Protein AF-A0A838MWU2-F1 (afdb_monomer_lite)

Secondary structure (DSSP, 8-state):
--PPPPPPB-TTSPBPHHHHHHHHHHHHHH-TTTGGGGSHHHHHHHHHHHHHHHHHT------SSHHHHHHHHHHHHHHH--SHHHHHHHHT-

Sequence (93 aa):
MNNPPPL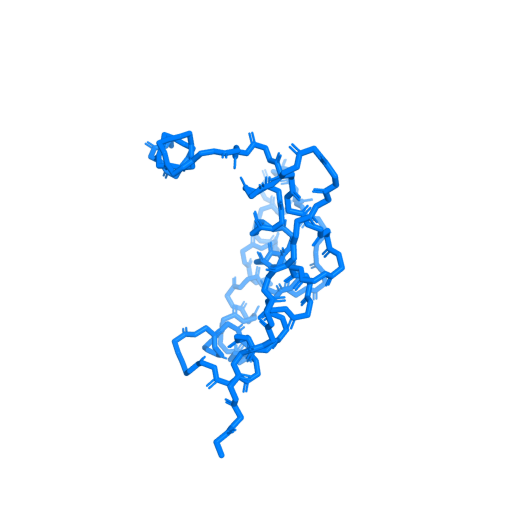KRDAQGRVDPSSLGDLIAWFLDHDPRVGLIRHPNVESVFQWKQTEDERAGEAVYQFDSAEARLAVGIMQALVENDSEQSLHEWISQ

Foldseek 3Di:
DDDAQDFDADPVRATDLVSLLSRLVCCCVPPPVNVCQVPVVVFVVVVVVLVVCVVVVHDHDDDPTSSRVVSVVVSCLRRVDVDPVSSVVVVVD

Structure (mmCIF, N/CA/C/O backbone):
data_AF-A0A838MWU2-F1
#
_entry.id   AF-A0A838MWU2-F1
#
loop_
_atom_site.group_PDB
_atom_site.id
_atom_site.type_symbol
_atom_site.label_atom_id
_atom_site.label_alt_id
_atom_site.label_comp_id
_atom_site.label_asym_id
_atom_site.label_entity_id
_atom_site.label_seq_id
_atom_site.pdbx_PDB_ins_code
_atom_site.Cartn_x
_atom_site.Cartn_y
_atom_site.Cartn_z
_atom_site.occupancy
_atom_site.B_iso_or_equiv
_atom_site.auth_seq_id
_atom_site.auth_comp_id
_atom_site.auth_asym_id
_atom_site.auth_atom_id
_atom_site.pdbx_PDB_model_num
ATOM 1 N N . MET A 1 1 ? 21.185 -13.108 -2.798 1.00 48.16 1 MET A N 1
ATOM 2 C CA . MET A 1 1 ? 20.565 -11.775 -2.661 1.00 48.16 1 MET A CA 1
ATOM 3 C C . MET A 1 1 ? 19.228 -11.836 -3.376 1.00 48.16 1 MET A C 1
ATOM 5 O O . MET A 1 1 ? 19.234 -12.054 -4.579 1.00 48.16 1 MET A O 1
ATOM 9 N N . ASN A 1 2 ? 18.113 -11.760 -2.644 1.00 76.19 2 ASN A N 1
ATOM 10 C CA . ASN A 1 2 ? 16.784 -11.618 -3.245 1.00 76.19 2 ASN A CA 1
ATOM 11 C C . ASN A 1 2 ? 16.643 -10.137 -3.599 1.00 76.19 2 ASN A C 1
ATOM 13 O O . ASN A 1 2 ? 16.498 -9.327 -2.696 1.00 76.19 2 ASN A O 1
ATOM 17 N N . ASN A 1 3 ? 16.803 -9.771 -4.867 1.00 84.75 3 ASN A N 1
ATOM 18 C CA . ASN A 1 3 ? 16.577 -8.396 -5.313 1.00 84.75 3 ASN A CA 1
ATOM 19 C C . ASN A 1 3 ? 15.073 -8.174 -5.544 1.00 84.75 3 ASN A C 1
ATOM 21 O O . ASN A 1 3 ? 14.380 -9.147 -5.859 1.00 84.75 3 ASN A O 1
ATOM 25 N N . PRO A 1 4 ? 14.570 -6.933 -5.420 1.00 89.75 4 PRO A N 1
ATOM 26 C CA . PRO A 1 4 ? 13.185 -6.629 -5.757 1.00 89.75 4 PRO A CA 1
ATOM 27 C C . PRO A 1 4 ? 12.887 -6.986 -7.221 1.00 89.75 4 PRO A C 1
ATOM 29 O O . PRO A 1 4 ? 13.757 -6.797 -8.083 1.00 89.75 4 PRO A O 1
ATOM 32 N N . PRO A 1 5 ? 11.677 -7.489 -7.529 1.00 93.50 5 PRO A N 1
ATOM 33 C CA . PRO A 1 5 ? 11.263 -7.697 -8.907 1.00 93.50 5 PRO A CA 1
ATOM 34 C C . PRO A 1 5 ? 11.206 -6.348 -9.647 1.00 93.50 5 PRO A C 1
ATOM 36 O O . PRO A 1 5 ? 10.935 -5.309 -9.042 1.00 93.50 5 PRO A O 1
ATOM 39 N N . PRO A 1 6 ? 11.486 -6.322 -10.958 1.00 93.00 6 PRO A N 1
ATOM 40 C CA . PRO A 1 6 ? 11.503 -5.076 -11.709 1.00 93.00 6 PRO A CA 1
ATOM 41 C C . PRO A 1 6 ? 10.087 -4.522 -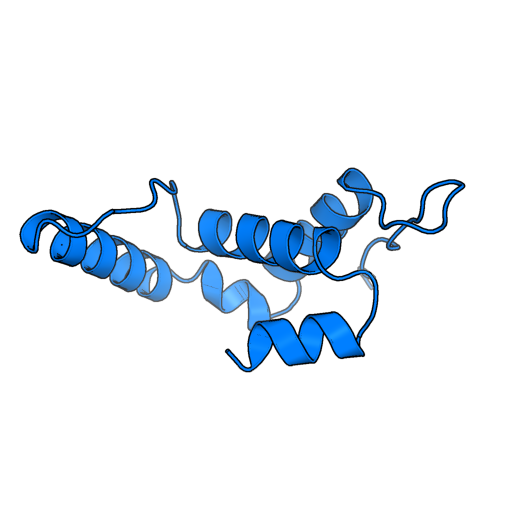11.898 1.00 93.00 6 PRO A C 1
ATOM 43 O O . PRO A 1 6 ? 9.185 -5.242 -12.329 1.00 93.00 6 PRO A O 1
ATOM 46 N N . LEU A 1 7 ? 9.928 -3.216 -11.674 1.00 90.56 7 LEU A N 1
ATOM 47 C CA . LEU A 1 7 ? 8.721 -2.488 -12.056 1.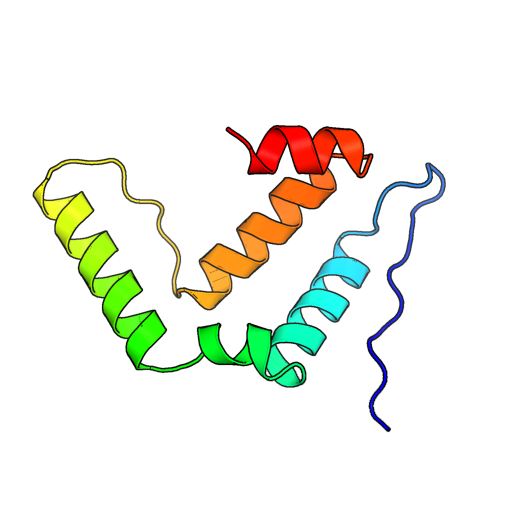00 90.56 7 LEU A CA 1
ATOM 48 C C . LEU A 1 7 ? 8.666 -2.355 -13.582 1.00 90.56 7 LEU A C 1
ATOM 50 O O . LEU A 1 7 ? 9.608 -1.853 -14.202 1.00 90.56 7 LEU A O 1
ATOM 54 N N . LYS A 1 8 ? 7.572 -2.805 -14.194 1.00 93.00 8 LYS A N 1
ATOM 55 C CA . LYS A 1 8 ? 7.378 -2.753 -15.646 1.00 93.00 8 LYS A CA 1
ATOM 56 C C . LYS A 1 8 ? 6.489 -1.576 -16.025 1.00 93.00 8 LYS A C 1
ATOM 58 O O . LYS A 1 8 ? 5.738 -1.044 -15.207 1.00 93.00 8 LYS A O 1
ATOM 63 N N . ARG A 1 9 ? 6.583 -1.181 -17.293 1.00 89.81 9 ARG A N 1
ATOM 64 C CA . ARG A 1 9 ? 5.718 -0.172 -17.900 1.00 89.81 9 ARG A CA 1
ATOM 65 C C . ARG A 1 9 ? 5.070 -0.716 -19.169 1.00 89.81 9 ARG A C 1
ATOM 67 O O . ARG A 1 9 ? 5.685 -1.522 -19.869 1.00 89.81 9 ARG A O 1
ATOM 74 N N . ASP A 1 10 ? 3.844 -0.288 -19.441 1.00 88.00 10 ASP A N 1
ATOM 75 C CA . ASP A 1 10 ? 3.125 -0.594 -20.676 1.00 88.00 10 ASP A CA 1
ATOM 76 C C . ASP A 1 10 ? 3.697 0.190 -21.875 1.00 88.00 10 ASP A C 1
ATOM 78 O O . ASP A 1 10 ? 4.630 0.991 -21.755 1.00 88.00 10 ASP A O 1
ATOM 82 N N . ALA A 1 11 ? 3.123 -0.026 -23.061 1.00 88.81 11 ALA A N 1
ATOM 83 C CA . ALA A 1 11 ? 3.538 0.660 -24.287 1.00 88.81 11 ALA A CA 1
ATOM 84 C C . ALA A 1 11 ? 3.298 2.185 -24.261 1.00 88.81 11 ALA A C 1
ATOM 86 O O . ALA A 1 11 ? 3.837 2.900 -25.102 1.00 88.81 11 ALA A O 1
ATOM 87 N N . GLN A 1 12 ? 2.496 2.685 -23.318 1.00 86.25 12 GLN A N 1
ATOM 88 C CA . GLN A 1 12 ? 2.238 4.107 -23.089 1.00 86.25 12 GLN A CA 1
ATOM 89 C C . GLN A 1 12 ? 3.119 4.680 -21.966 1.00 86.25 12 GLN A C 1
ATOM 91 O O . GLN A 1 12 ? 3.000 5.857 -21.637 1.00 86.25 12 GLN A O 1
ATOM 96 N N . GLY A 1 13 ? 4.013 3.874 -21.384 1.00 84.88 13 GLY A N 1
ATOM 97 C CA . GLY A 1 13 ? 4.893 4.280 -20.295 1.00 84.88 13 GLY A CA 1
ATOM 98 C C . GLY A 1 13 ? 4.235 4.270 -18.912 1.00 84.88 13 GLY A C 1
ATOM 99 O O . GLY A 1 13 ? 4.880 4.697 -17.952 1.00 84.88 13 GLY A O 1
ATOM 100 N N . ARG A 1 14 ? 3.000 3.775 -18.776 1.00 84.25 14 ARG A N 1
ATOM 101 C CA . ARG A 1 14 ? 2.295 3.658 -17.488 1.00 84.25 14 ARG A CA 1
ATOM 102 C C . ARG A 1 14 ? 2.771 2.435 -16.727 1.00 84.25 14 ARG A C 1
ATOM 104 O O . ARG A 1 14 ? 3.187 1.459 -17.341 1.00 84.25 14 ARG A O 1
ATOM 111 N N . VAL A 1 15 ? 2.714 2.478 -15.399 1.00 87.62 15 VAL A N 1
ATOM 112 C CA . VAL A 1 15 ? 3.100 1.338 -14.556 1.00 87.62 15 VAL A CA 1
ATOM 113 C C . VAL A 1 15 ? 2.186 0.145 -14.839 1.00 87.62 15 VAL A C 1
ATOM 115 O O . VAL A 1 15 ? 0.966 0.282 -14.839 1.00 87.62 15 VAL A O 1
ATOM 118 N N . ASP A 1 16 ? 2.781 -1.025 -15.070 1.00 90.12 16 ASP A N 1
ATOM 119 C CA . ASP A 1 16 ? 2.038 -2.276 -15.213 1.00 90.12 16 ASP A CA 1
ATOM 120 C C . ASP A 1 16 ? 1.525 -2.741 -13.832 1.00 90.12 16 ASP A C 1
ATOM 122 O O . ASP A 1 16 ? 2.356 -3.023 -12.955 1.00 90.12 16 ASP A O 1
ATOM 126 N N . PRO A 1 17 ? 0.196 -2.846 -13.615 1.00 87.88 17 PRO A N 1
ATOM 127 C CA . PRO A 1 17 ? -0.372 -3.127 -12.295 1.00 87.88 17 PRO A CA 1
ATOM 128 C C . PRO A 1 17 ? 0.089 -4.456 -11.693 1.00 87.88 17 PRO A C 1
ATOM 130 O O . PRO A 1 17 ? 0.293 -4.545 -10.485 1.00 87.88 17 PRO A O 1
ATOM 133 N N . SER A 1 18 ? 0.293 -5.482 -12.524 1.00 90.88 18 SER A N 1
ATOM 134 C CA . SER A 1 18 ? 0.765 -6.787 -12.057 1.00 90.88 18 SER A CA 1
ATOM 135 C C . SER A 1 18 ? 2.196 -6.707 -11.526 1.00 90.88 18 SER A C 1
ATOM 137 O O . SER A 1 18 ? 2.456 -7.146 -10.410 1.00 90.88 18 SER A O 1
ATOM 139 N N . SER A 1 19 ? 3.109 -6.066 -12.263 1.00 92.69 19 SER A N 1
ATOM 140 C CA . SER A 1 19 ? 4.492 -5.872 -11.808 1.00 92.69 19 SER A CA 1
ATOM 141 C C . SER A 1 19 ? 4.603 -5.004 -10.553 1.00 92.69 19 SER A C 1
ATOM 143 O O . SER A 1 19 ? 5.502 -5.205 -9.737 1.00 92.69 19 SER A O 1
ATOM 145 N N . LEU A 1 20 ? 3.685 -4.047 -10.381 1.00 91.38 20 LEU A N 1
ATOM 146 C CA . LEU A 1 20 ? 3.602 -3.246 -9.167 1.00 91.38 20 LEU A CA 1
ATOM 147 C C . LEU A 1 20 ? 3.132 -4.092 -7.980 1.00 91.38 20 LEU A C 1
ATOM 149 O O . LEU A 1 20 ? 3.726 -4.001 -6.909 1.00 91.38 20 LEU A O 1
ATOM 153 N N . GLY A 1 21 ? 2.119 -4.940 -8.174 1.00 91.12 21 GLY A N 1
ATOM 154 C CA . GLY A 1 21 ? 1.674 -5.899 -7.163 1.00 91.12 21 GLY A CA 1
ATOM 155 C C . GLY A 1 21 ? 2.806 -6.820 -6.702 1.00 91.12 21 GLY A C 1
ATOM 156 O O . GLY A 1 21 ? 3.037 -6.946 -5.499 1.00 91.12 21 GLY A O 1
ATOM 157 N N . ASP A 1 22 ? 3.574 -7.373 -7.644 1.00 92.94 22 ASP A N 1
ATOM 158 C CA . ASP A 1 22 ? 4.743 -8.214 -7.348 1.00 92.94 22 ASP A CA 1
ATOM 159 C C . ASP A 1 22 ? 5.801 -7.460 -6.522 1.00 92.94 22 ASP A C 1
ATOM 161 O O . ASP A 1 22 ? 6.378 -8.002 -5.575 1.00 92.94 22 ASP A O 1
ATOM 165 N N . LEU A 1 23 ? 6.055 -6.191 -6.856 1.00 92.38 23 LEU A N 1
ATOM 166 C CA . LEU A 1 23 ? 7.012 -5.349 -6.139 1.00 92.38 23 LEU A CA 1
ATOM 167 C C . LEU A 1 23 ? 6.535 -4.990 -4.726 1.00 92.38 23 LEU A C 1
ATOM 169 O O . LEU A 1 23 ? 7.325 -5.055 -3.784 1.00 92.38 23 LEU A O 1
ATOM 173 N N . ILE A 1 24 ? 5.255 -4.646 -4.559 1.00 90.94 24 ILE A N 1
ATOM 174 C CA . ILE A 1 24 ? 4.653 -4.365 -3.248 1.00 90.94 24 ILE A CA 1
ATOM 175 C C . ILE A 1 24 ? 4.733 -5.605 -2.355 1.00 90.94 24 ILE A C 1
ATOM 177 O O . ILE A 1 24 ? 5.185 -5.501 -1.214 1.00 90.94 24 ILE A O 1
ATOM 181 N N . ALA A 1 25 ? 4.360 -6.776 -2.881 1.00 90.06 25 ALA A N 1
ATOM 182 C CA . ALA A 1 25 ? 4.459 -8.040 -2.157 1.00 90.06 25 ALA A CA 1
ATOM 183 C C . ALA A 1 25 ? 5.903 -8.306 -1.709 1.00 90.06 25 ALA A C 1
ATOM 185 O O . ALA A 1 25 ? 6.151 -8.594 -0.539 1.00 90.06 25 ALA A O 1
ATOM 186 N N . TRP A 1 26 ? 6.876 -8.104 -2.603 1.00 92.12 26 TRP A N 1
ATOM 187 C CA . TRP A 1 26 ? 8.283 -8.253 -2.251 1.00 92.12 26 TRP A CA 1
ATOM 188 C C . TRP A 1 26 ? 8.712 -7.308 -1.117 1.00 92.12 26 TRP A C 1
ATOM 190 O O . TRP A 1 26 ? 9.398 -7.759 -0.199 1.00 92.12 26 TRP A O 1
ATOM 200 N N . PHE A 1 27 ? 8.302 -6.032 -1.140 1.00 90.50 27 PHE A N 1
ATOM 201 C CA . PHE A 1 27 ? 8.618 -5.072 -0.074 1.00 90.50 27 PHE A CA 1
ATOM 202 C C . PHE A 1 27 ? 8.005 -5.473 1.270 1.00 90.50 27 PHE A C 1
ATOM 204 O O . PHE A 1 27 ? 8.690 -5.399 2.288 1.00 90.50 27 PHE A O 1
ATOM 211 N N . LEU A 1 28 ? 6.750 -5.923 1.275 1.00 87.88 28 LEU A N 1
ATOM 212 C CA . LEU A 1 28 ? 6.067 -6.403 2.481 1.00 87.88 28 LEU A CA 1
ATOM 213 C C . LEU A 1 28 ? 6.737 -7.653 3.070 1.00 87.88 28 LEU A C 1
ATOM 215 O O . LEU A 1 28 ? 6.765 -7.821 4.289 1.00 87.88 28 LEU A O 1
ATOM 219 N N . ASP A 1 29 ? 7.294 -8.508 2.212 1.00 88.44 29 ASP A N 1
ATOM 220 C CA . ASP A 1 29 ? 7.973 -9.745 2.601 1.00 88.44 29 ASP A CA 1
ATOM 221 C C . ASP A 1 29 ? 9.430 -9.525 3.057 1.00 88.44 29 ASP A C 1
ATOM 223 O O . ASP A 1 29 ? 9.917 -10.253 3.923 1.00 88.44 29 ASP A O 1
ATOM 227 N N . HIS A 1 30 ? 10.148 -8.564 2.460 1.00 88.19 30 HIS A N 1
ATOM 228 C CA . HIS A 1 30 ? 11.614 -8.485 2.562 1.00 88.19 30 HIS A CA 1
ATOM 229 C C . HIS A 1 30 ? 12.165 -7.162 3.106 1.00 88.19 30 HIS A C 1
ATOM 231 O O . HIS A 1 30 ? 13.278 -7.166 3.638 1.00 88.19 30 HIS A O 1
ATOM 237 N N . ASP A 1 31 ? 11.456 -6.034 2.983 1.00 86.00 31 ASP A N 1
ATOM 238 C CA . ASP A 1 31 ? 11.940 -4.755 3.515 1.00 86.00 31 ASP A CA 1
ATOM 239 C C . ASP A 1 31 ? 11.478 -4.589 4.968 1.00 86.00 31 ASP A C 1
ATOM 241 O O . ASP A 1 31 ? 10.280 -4.453 5.220 1.00 86.00 31 ASP A O 1
ATOM 245 N N . PRO A 1 32 ? 12.397 -4.554 5.949 1.00 82.12 32 PRO A N 1
ATOM 246 C CA . PRO A 1 32 ? 12.031 -4.529 7.363 1.00 82.12 32 PRO A CA 1
ATOM 247 C C . PRO A 1 32 ? 11.247 -3.273 7.768 1.00 82.12 32 PRO A C 1
ATOM 249 O O . PRO A 1 32 ? 10.550 -3.294 8.780 1.00 82.12 32 PRO A O 1
ATOM 252 N N . ARG A 1 33 ? 11.332 -2.180 6.996 1.00 81.38 33 ARG A N 1
ATOM 253 C CA . ARG A 1 33 ? 10.574 -0.949 7.263 1.00 81.38 33 ARG A CA 1
ATOM 254 C C . ARG A 1 33 ? 9.102 -1.113 6.898 1.00 81.38 33 ARG A C 1
ATOM 256 O O . ARG A 1 33 ? 8.247 -0.561 7.580 1.00 81.38 33 ARG A O 1
ATOM 263 N N . VAL A 1 34 ? 8.820 -1.872 5.838 1.00 80.31 34 VAL A N 1
ATOM 264 C CA . VAL A 1 34 ? 7.462 -2.108 5.323 1.00 80.31 34 VAL A CA 1
ATOM 265 C C . VAL A 1 34 ? 6.852 -3.362 5.952 1.00 80.31 34 VAL A C 1
ATOM 267 O O . VAL A 1 34 ? 5.669 -3.370 6.278 1.00 80.31 34 VAL A O 1
ATOM 270 N N . GLY A 1 35 ? 7.665 -4.380 6.247 1.00 78.00 35 GLY A N 1
ATOM 271 C CA . GLY A 1 35 ? 7.249 -5.587 6.966 1.00 78.00 35 GLY A CA 1
ATOM 272 C C . GLY A 1 35 ? 6.677 -5.319 8.365 1.00 78.00 35 GLY A C 1
ATOM 273 O O . GLY A 1 35 ? 5.920 -6.137 8.882 1.00 78.00 35 GLY A O 1
ATOM 274 N N . LEU A 1 36 ? 6.946 -4.144 8.955 1.00 83.75 36 LEU A N 1
ATOM 275 C CA . LEU A 1 36 ? 6.288 -3.686 10.184 1.00 83.75 36 LEU A CA 1
ATOM 276 C C . LEU A 1 36 ? 4.757 -3.626 10.045 1.00 83.75 36 LEU A C 1
ATOM 278 O O . LEU A 1 36 ? 4.055 -3.801 11.034 1.00 83.75 36 LEU A O 1
ATOM 282 N N . ILE A 1 37 ? 4.221 -3.426 8.840 1.00 85.25 37 ILE A N 1
ATOM 283 C CA . ILE A 1 37 ? 2.771 -3.354 8.609 1.00 85.25 37 ILE A CA 1
ATOM 284 C C . ILE A 1 37 ? 2.074 -4.691 8.849 1.00 85.25 37 ILE A C 1
ATOM 286 O O . ILE A 1 37 ? 0.924 -4.713 9.276 1.00 85.25 37 ILE A O 1
ATOM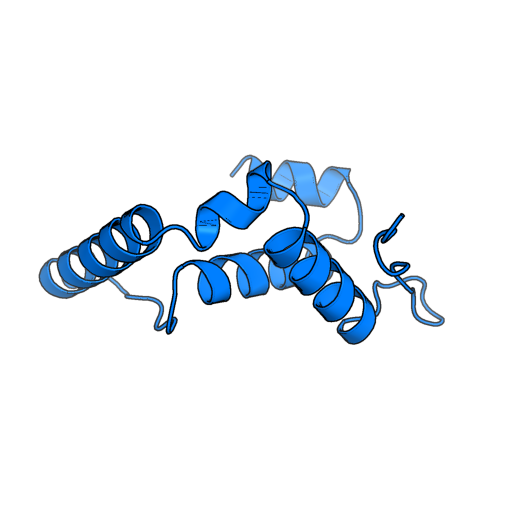 290 N N . ARG A 1 38 ? 2.793 -5.805 8.690 1.00 84.56 38 ARG A N 1
ATOM 291 C CA . ARG A 1 38 ? 2.305 -7.143 9.051 1.00 84.56 38 ARG A CA 1
ATOM 292 C C . ARG A 1 38 ? 2.426 -7.456 10.538 1.00 84.56 38 ARG A C 1
ATOM 294 O O . ARG A 1 38 ? 2.090 -8.557 10.972 1.00 84.56 38 ARG A O 1
ATOM 301 N N . HIS A 1 39 ? 2.944 -6.526 11.337 1.00 88.00 39 HIS A N 1
ATOM 302 C CA . HIS A 1 39 ? 3.088 -6.742 12.764 1.00 88.00 39 HIS A CA 1
ATOM 303 C C . HIS A 1 39 ? 1.702 -6.802 13.436 1.00 88.00 39 HIS A C 1
ATOM 305 O O . HIS A 1 39 ? 0.889 -5.900 13.220 1.00 88.00 39 HIS A O 1
ATOM 311 N N . PRO A 1 40 ? 1.436 -7.775 14.331 1.00 88.31 40 PRO A N 1
ATOM 312 C CA . PRO A 1 40 ? 0.126 -7.935 14.973 1.00 88.31 40 PRO A CA 1
ATOM 313 C C . PRO A 1 40 ? -0.396 -6.679 15.682 1.00 88.31 40 PRO A C 1
ATOM 315 O O . PRO A 1 40 ? -1.596 -6.424 15.705 1.00 88.31 40 PRO A O 1
ATOM 318 N N . ASN A 1 41 ? 0.501 -5.863 16.242 1.00 92.31 41 ASN A N 1
ATOM 319 C CA . ASN A 1 41 ? 0.117 -4.592 16.866 1.00 92.31 41 ASN A CA 1
ATOM 320 C C . ASN A 1 41 ? -0.417 -3.566 15.853 1.00 92.31 41 ASN A C 1
ATOM 322 O O . ASN A 1 41 ? -1.317 -2.811 16.201 1.00 92.31 41 ASN A O 1
ATOM 326 N N . VAL A 1 42 ? 0.119 -3.528 14.628 1.00 90.12 42 VAL A N 1
ATOM 327 C CA . VAL A 1 42 ? -0.380 -2.625 13.577 1.00 90.12 42 VAL A CA 1
ATOM 328 C C . VAL A 1 42 ? -1.772 -3.069 13.150 1.00 90.12 42 VAL A C 1
ATOM 330 O O . VAL A 1 42 ? -2.685 -2.249 13.124 1.00 90.12 42 VAL A O 1
ATOM 333 N N . GLU A 1 43 ? -1.956 -4.371 12.933 1.00 92.38 43 GLU A N 1
ATOM 334 C CA . GLU A 1 43 ? -3.270 -4.947 12.640 1.00 92.38 43 GLU A CA 1
ATOM 335 C C . GLU A 1 43 ? -4.276 -4.657 13.763 1.00 92.38 43 GLU A C 1
ATOM 337 O O . GLU A 1 43 ? -5.390 -4.212 13.513 1.00 92.38 43 GLU A O 1
ATOM 342 N N . SER A 1 44 ? -3.864 -4.803 15.024 1.00 91.81 44 SER A N 1
ATOM 343 C CA . SER A 1 44 ? -4.729 -4.523 16.176 1.00 91.81 44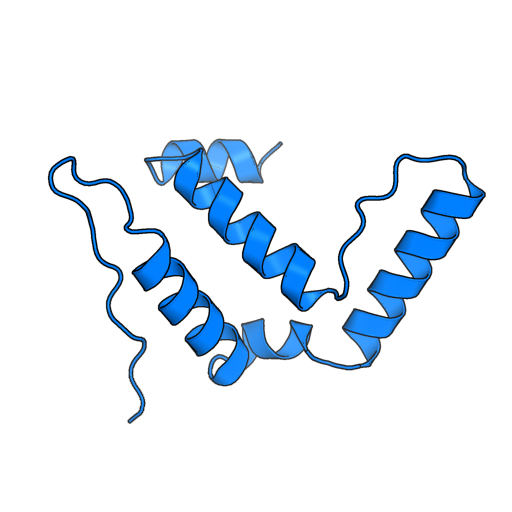 SER A CA 1
ATOM 344 C C . SER A 1 44 ? -5.166 -3.056 16.237 1.00 91.81 44 SER A C 1
ATOM 346 O O . SER A 1 44 ? -6.330 -2.773 16.509 1.00 91.81 44 SER A O 1
ATOM 348 N N . VAL A 1 45 ? -4.252 -2.115 15.972 1.00 92.94 45 VAL A N 1
ATOM 349 C CA . VAL A 1 45 ? -4.572 -0.677 15.922 1.00 92.94 45 VAL A CA 1
ATOM 350 C C . VAL A 1 45 ? -5.508 -0.368 14.757 1.00 92.94 45 VAL A C 1
ATOM 352 O O . VAL A 1 45 ? -6.449 0.407 14.916 1.00 92.94 45 VAL A O 1
ATOM 355 N N . PHE A 1 46 ? -5.280 -0.989 13.603 1.00 92.81 46 PHE A N 1
ATOM 356 C CA . PHE A 1 46 ? -6.124 -0.837 12.425 1.00 92.81 46 PHE A CA 1
ATOM 357 C C . PHE A 1 46 ? -7.561 -1.318 12.677 1.00 92.81 46 PHE A C 1
ATOM 359 O O . PHE A 1 46 ? -8.503 -0.561 12.449 1.00 92.81 46 PHE A O 1
ATOM 366 N N . GLN A 1 47 ? -7.731 -2.521 13.230 1.00 92.69 47 GLN A N 1
ATOM 367 C CA . GLN A 1 47 ? -9.047 -3.072 13.574 1.00 92.69 47 GLN A CA 1
ATOM 368 C C . GLN A 1 47 ? -9.746 -2.259 14.672 1.00 92.69 47 GLN A C 1
ATOM 370 O O . GLN A 1 47 ? -10.952 -2.010 14.602 1.00 92.69 47 GLN A O 1
ATOM 375 N N . TRP A 1 48 ? -8.989 -1.787 15.671 1.00 93.88 48 TRP A N 1
ATOM 376 C CA . TRP A 1 48 ? -9.513 -0.876 16.688 1.00 93.88 48 TRP A CA 1
ATOM 377 C C . TRP A 1 48 ? -10.050 0.417 16.061 1.00 93.88 48 TRP A C 1
ATOM 379 O O . TRP A 1 48 ? -11.172 0.811 16.371 1.00 93.88 48 TRP A O 1
ATOM 389 N N . LYS A 1 49 ? -9.293 1.045 15.151 1.00 91.56 49 LYS A N 1
ATOM 390 C CA . LYS A 1 49 ? -9.714 2.284 14.486 1.00 91.56 49 LYS A CA 1
ATOM 391 C C . LYS A 1 49 ? -10.953 2.067 13.617 1.00 91.56 49 LYS A C 1
ATOM 393 O O . LYS A 1 49 ? -11.886 2.847 13.744 1.00 91.56 49 LYS A O 1
ATOM 398 N N . GLN A 1 50 ? -11.009 0.986 12.831 1.00 90.31 50 GLN A N 1
ATOM 399 C CA . GLN A 1 50 ? -12.221 0.634 12.077 1.00 90.31 50 GLN A CA 1
ATOM 400 C C . GLN A 1 50 ? -13.441 0.520 12.995 1.00 90.31 50 GLN A C 1
ATOM 402 O O . GLN A 1 50 ? -14.470 1.130 12.731 1.00 90.31 50 GLN A O 1
ATOM 407 N N . THR A 1 51 ? -13.306 -0.193 14.116 1.00 91.50 51 THR A N 1
ATOM 408 C CA . THR A 1 51 ? -14.402 -0.357 15.083 1.00 91.50 51 THR A CA 1
ATOM 409 C C . THR A 1 51 ? -14.856 0.985 15.670 1.00 91.50 51 THR A C 1
ATOM 411 O O . THR A 1 51 ? -16.049 1.198 15.883 1.00 91.50 51 THR A O 1
ATOM 414 N N . GLU A 1 52 ? -13.926 1.893 15.969 1.00 93.44 52 GLU A N 1
ATOM 415 C CA . GLU A 1 52 ? -14.268 3.222 16.487 1.00 93.44 52 GLU A CA 1
ATOM 416 C C . GLU A 1 52 ? -14.965 4.088 15.434 1.00 93.44 52 GLU A C 1
ATOM 418 O O . GLU A 1 52 ? -15.950 4.751 15.760 1.00 93.44 52 GLU A O 1
ATOM 423 N N . ASP A 1 53 ? -14.519 4.033 14.181 1.00 91.25 53 ASP A N 1
ATOM 424 C CA . ASP A 1 53 ? -15.134 4.772 13.074 1.00 91.25 53 ASP A CA 1
ATOM 425 C C . ASP A 1 53 ? -16.564 4.271 12.819 1.00 91.25 53 ASP A C 1
ATOM 427 O O . ASP A 1 53 ? -17.495 5.070 12.697 1.00 91.25 53 ASP A O 1
ATOM 431 N N . GLU A 1 54 ? -16.782 2.951 12.873 1.00 90.44 54 GLU A N 1
ATOM 432 C CA . GLU A 1 54 ? -18.122 2.354 12.807 1.00 90.44 54 GLU A CA 1
ATOM 433 C C . GLU A 1 54 ? -19.024 2.857 13.942 1.00 90.44 54 GLU A C 1
ATOM 435 O O . GLU A 1 54 ? -20.179 3.223 13.711 1.00 90.44 54 GLU A O 1
ATOM 440 N N . ARG A 1 55 ? -18.509 2.917 15.179 1.00 91.81 55 ARG A N 1
ATOM 441 C CA . ARG A 1 55 ? -19.261 3.422 16.343 1.00 91.81 55 ARG A CA 1
ATOM 442 C C . ARG A 1 55 ? -19.583 4.908 16.237 1.00 91.81 55 ARG A C 1
ATOM 444 O O . ARG A 1 55 ? -20.638 5.327 16.714 1.00 91.81 55 ARG A O 1
ATOM 451 N N . ALA A 1 56 ? -18.692 5.691 15.639 1.00 92.25 56 ALA A N 1
ATOM 452 C CA . ALA A 1 56 ? -18.890 7.115 15.394 1.00 92.25 56 ALA A CA 1
ATOM 453 C C . ALA A 1 56 ? -19.884 7.391 14.248 1.00 92.25 56 ALA A C 1
ATOM 455 O O . ALA A 1 56 ? -20.298 8.536 14.061 1.00 92.25 56 ALA A O 1
ATOM 456 N N . GLY A 1 57 ? -20.304 6.357 13.507 1.00 90.12 57 GLY A N 1
ATOM 457 C CA . GLY A 1 57 ? -21.137 6.500 12.314 1.00 90.12 57 GLY A CA 1
ATOM 458 C C . GLY A 1 57 ? -20.368 7.074 11.122 1.00 90.12 57 GLY A C 1
ATOM 459 O O . GLY A 1 57 ? -20.983 7.613 10.200 1.00 90.12 57 GLY A O 1
ATOM 460 N N . GLU A 1 58 ? -19.037 6.994 11.151 1.00 89.81 58 GLU A N 1
ATOM 461 C CA . GLU A 1 58 ? -18.176 7.397 10.048 1.00 89.81 58 GLU A CA 1
ATOM 462 C C . GLU A 1 58 ? -18.178 6.333 8.943 1.00 89.81 58 GLU A C 1
ATOM 464 O O . GLU A 1 58 ? -18.499 5.159 9.148 1.00 89.81 58 GLU A O 1
ATOM 469 N N . ALA A 1 59 ? -17.836 6.754 7.725 1.00 82.75 59 ALA A N 1
ATOM 470 C CA . ALA A 1 59 ? -17.710 5.833 6.606 1.00 82.75 59 ALA A CA 1
ATOM 471 C C . ALA A 1 59 ? -16.458 4.965 6.789 1.00 82.75 59 ALA A C 1
ATOM 473 O O . ALA A 1 59 ? -15.335 5.460 6.690 1.00 82.75 59 ALA A O 1
ATOM 474 N N . VAL A 1 60 ? -16.652 3.666 7.010 1.00 81.75 60 VAL A N 1
ATOM 475 C CA . VAL A 1 60 ? -15.548 2.716 7.184 1.00 81.75 60 VAL A CA 1
ATOM 476 C C . VAL A 1 60 ? -15.215 2.045 5.865 1.00 81.75 60 VAL A C 1
ATOM 478 O O . VAL A 1 60 ? -16.054 1.397 5.234 1.00 81.75 60 VAL A O 1
ATOM 481 N N . TYR A 1 61 ? -13.961 2.197 5.445 1.00 75.44 61 TYR A N 1
ATOM 482 C CA . TYR A 1 61 ? -13.435 1.466 4.305 1.00 75.44 61 TYR A CA 1
ATOM 483 C C . TYR A 1 61 ? -13.180 0.013 4.700 1.00 75.44 61 TYR A C 1
ATOM 485 O O . TYR A 1 61 ? -12.292 -0.273 5.500 1.00 75.44 61 TYR A O 1
ATOM 493 N N . GLN A 1 62 ? -13.950 -0.893 4.104 1.00 83.38 62 GLN A N 1
ATOM 494 C CA . GLN A 1 62 ? -13.887 -2.325 4.371 1.00 83.38 62 GLN A CA 1
ATOM 495 C C . GLN A 1 62 ? -12.618 -2.917 3.746 1.00 83.38 62 GLN A C 1
ATOM 497 O O . GLN A 1 62 ? -12.557 -3.161 2.541 1.00 83.38 62 GLN A O 1
ATOM 502 N N . PHE A 1 63 ? -11.592 -3.112 4.569 1.00 89.12 63 PHE A N 1
ATOM 503 C CA . PHE A 1 63 ? -10.359 -3.798 4.200 1.00 89.12 63 PHE A CA 1
ATOM 504 C C . PHE A 1 63 ? -10.081 -4.908 5.211 1.00 89.12 63 PHE A C 1
ATOM 506 O O . PHE A 1 63 ? -10.163 -4.687 6.420 1.00 89.12 63 PHE A O 1
ATOM 513 N N . ASP A 1 64 ? -9.689 -6.076 4.703 1.00 87.88 64 ASP A N 1
ATOM 514 C CA . ASP A 1 64 ? -9.483 -7.282 5.514 1.00 87.88 64 ASP A CA 1
ATOM 515 C C . ASP A 1 64 ? -8.268 -7.189 6.456 1.00 87.88 64 ASP A C 1
ATOM 517 O O . ASP A 1 64 ? -8.184 -7.939 7.425 1.00 87.88 64 ASP A O 1
ATOM 521 N N . SER A 1 65 ? -7.314 -6.293 6.169 1.00 90.25 65 SER A N 1
ATOM 522 C CA . SER A 1 65 ? -6.112 -6.070 6.981 1.00 90.25 65 SER A CA 1
ATOM 523 C C . SER A 1 65 ? -5.460 -4.709 6.721 1.00 90.25 65 SER A C 1
ATOM 525 O O . SER A 1 65 ? -5.689 -4.068 5.685 1.00 90.25 65 SER A O 1
ATOM 527 N N . ALA A 1 66 ? -4.582 -4.287 7.635 1.00 89.44 66 ALA A N 1
ATOM 528 C CA . ALA A 1 66 ? -3.752 -3.093 7.473 1.00 89.44 66 ALA A CA 1
ATOM 529 C C . ALA A 1 66 ? -2.840 -3.202 6.236 1.00 89.44 66 ALA A C 1
ATOM 531 O O . ALA A 1 66 ? -2.609 -2.220 5.527 1.00 89.44 66 ALA A O 1
ATOM 532 N N . GLU A 1 67 ? -2.365 -4.416 5.944 1.00 91.31 67 GLU A N 1
ATOM 533 C CA . GLU A 1 67 ? -1.599 -4.731 4.737 1.00 91.31 67 GLU A CA 1
ATOM 534 C C . GLU A 1 67 ? -2.421 -4.487 3.469 1.00 91.31 67 GLU A C 1
ATOM 536 O O . GLU A 1 67 ? -1.956 -3.789 2.566 1.00 91.31 67 GLU A O 1
ATOM 541 N N . ALA A 1 68 ? -3.649 -5.011 3.408 1.00 89.69 68 ALA A N 1
ATOM 542 C CA . ALA A 1 68 ? -4.524 -4.834 2.253 1.00 89.69 68 ALA A CA 1
ATOM 543 C C . ALA A 1 68 ? -4.827 -3.347 2.016 1.00 89.69 68 ALA A C 1
ATOM 545 O O . ALA A 1 68 ? -4.752 -2.865 0.880 1.00 89.69 68 ALA A O 1
ATOM 546 N N . ARG A 1 69 ? -5.086 -2.597 3.096 1.00 90.88 69 ARG A N 1
ATOM 547 C CA . ARG A 1 69 ? -5.303 -1.147 3.030 1.00 90.88 69 ARG A CA 1
ATOM 548 C C . ARG A 1 69 ? -4.098 -0.409 2.450 1.00 90.88 69 ARG A C 1
ATOM 550 O O . ARG A 1 69 ? -4.289 0.494 1.627 1.00 90.88 69 ARG A O 1
ATOM 557 N N . LEU A 1 70 ? -2.885 -0.766 2.878 1.00 89.31 70 LEU A N 1
ATOM 558 C CA . LEU A 1 70 ? -1.652 -0.155 2.387 1.00 89.31 70 LEU A CA 1
ATOM 559 C C . LEU A 1 70 ? -1.401 -0.500 0.916 1.00 89.31 70 LEU A C 1
ATOM 561 O O . LEU A 1 70 ? -1.144 0.401 0.122 1.00 89.31 70 LEU A O 1
ATOM 565 N N . ALA A 1 71 ? -1.496 -1.778 0.541 1.00 89.69 71 ALA A N 1
ATOM 566 C CA . ALA A 1 71 ? -1.221 -2.234 -0.820 1.00 89.69 71 ALA A CA 1
ATOM 567 C C . ALA A 1 71 ? -2.139 -1.552 -1.846 1.00 89.69 71 ALA A C 1
ATOM 569 O O . ALA A 1 71 ? -1.667 -1.044 -2.864 1.00 89.69 71 ALA A O 1
ATOM 570 N N . VAL A 1 72 ? -3.439 -1.466 -1.547 1.00 89.19 72 VAL A N 1
ATOM 571 C CA . VAL A 1 72 ? -4.401 -0.750 -2.396 1.00 89.19 72 VAL A CA 1
ATOM 572 C C . VAL A 1 72 ? -4.095 0.746 -2.441 1.00 89.19 72 VAL A C 1
ATOM 574 O O . VAL A 1 72 ? -4.126 1.327 -3.522 1.00 89.19 72 VAL A O 1
ATOM 577 N N . GLY A 1 73 ? -3.725 1.358 -1.312 1.00 88.19 73 GLY A N 1
ATOM 578 C CA . GLY A 1 73 ? -3.340 2.771 -1.267 1.00 88.19 73 GLY A CA 1
ATOM 579 C C . GLY A 1 73 ? -2.129 3.094 -2.146 1.00 88.19 73 GLY A C 1
ATOM 580 O O . GLY A 1 73 ? -2.160 4.073 -2.886 1.00 88.19 73 GLY A O 1
ATOM 581 N N . ILE A 1 74 ? -1.092 2.250 -2.128 1.00 88.69 74 ILE A N 1
ATOM 582 C CA . ILE A 1 74 ? 0.086 2.410 -2.996 1.00 88.69 74 ILE A CA 1
ATOM 583 C C . ILE A 1 74 ? -0.312 2.289 -4.470 1.00 88.69 74 ILE A C 1
ATOM 585 O O . ILE A 1 74 ? 0.122 3.098 -5.290 1.00 88.69 74 ILE A O 1
ATOM 589 N N . MET A 1 75 ? -1.144 1.301 -4.816 1.00 88.50 75 MET A N 1
ATOM 590 C CA . MET A 1 75 ? -1.619 1.137 -6.191 1.00 88.50 75 MET A CA 1
ATOM 591 C C . MET A 1 75 ? -2.419 2.352 -6.664 1.00 88.50 75 MET A C 1
ATOM 593 O O . MET A 1 75 ? -2.140 2.860 -7.743 1.00 88.50 75 MET A O 1
ATOM 597 N N . GLN A 1 76 ? -3.363 2.848 -5.859 1.00 86.31 76 GLN A N 1
ATOM 598 C CA . GLN A 1 76 ? -4.138 4.049 -6.186 1.00 86.31 76 GLN A CA 1
ATOM 599 C C . GLN A 1 76 ? -3.225 5.256 -6.383 1.00 86.31 76 GLN A C 1
ATOM 601 O O . GLN A 1 76 ? -3.279 5.891 -7.431 1.00 86.31 76 GLN A O 1
ATOM 606 N N . ALA A 1 77 ? -2.316 5.505 -5.437 1.00 87.19 77 ALA A N 1
ATOM 607 C CA . ALA A 1 77 ? -1.393 6.627 -5.514 1.00 87.19 77 ALA A CA 1
ATOM 608 C C . ALA A 1 77 ? -0.552 6.591 -6.800 1.00 87.19 77 ALA A C 1
ATOM 610 O O . ALA A 1 77 ? -0.415 7.609 -7.462 1.00 87.19 77 ALA A O 1
ATOM 611 N N . LEU A 1 78 ? -0.025 5.432 -7.201 1.00 84.81 78 LEU A N 1
ATOM 612 C CA . LEU A 1 78 ? 0.824 5.321 -8.396 1.00 84.81 78 LEU A CA 1
ATOM 613 C C . LEU A 1 78 ? 0.049 5.239 -9.718 1.00 84.81 78 LEU A C 1
ATOM 615 O O . LEU A 1 78 ? 0.617 5.507 -10.774 1.00 84.81 78 LEU A O 1
ATOM 619 N N . VAL A 1 79 ? -1.225 4.847 -9.683 1.00 80.62 79 VAL A N 1
ATOM 620 C CA . VAL A 1 79 ? -2.102 4.862 -10.863 1.00 80.62 79 VAL A CA 1
ATOM 621 C C . VAL A 1 79 ? -2.639 6.267 -11.124 1.00 80.62 79 VAL A C 1
ATOM 623 O O . VAL A 1 79 ? -2.744 6.673 -12.279 1.00 80.62 79 VAL A O 1
ATOM 626 N N . GLU A 1 80 ? -2.973 7.005 -10.067 1.00 83.50 80 GLU A N 1
ATOM 627 C CA . GLU A 1 80 ? -3.547 8.352 -10.151 1.00 83.50 80 GLU A CA 1
ATOM 628 C C . GLU A 1 80 ? -2.483 9.437 -10.353 1.00 83.50 80 GLU A C 1
ATOM 630 O O . GLU A 1 80 ? -2.803 10.516 -10.848 1.00 83.50 80 GLU A O 1
ATOM 635 N N . ASN A 1 81 ? -1.223 9.145 -10.020 1.00 84.38 81 ASN A N 1
ATOM 636 C CA . ASN A 1 81 ? -0.111 10.084 -10.117 1.00 84.38 81 ASN A CA 1
ATOM 637 C C . ASN A 1 81 ? 0.985 9.519 -11.028 1.00 84.38 81 ASN A C 1
ATOM 639 O O . ASN A 1 81 ? 1.753 8.635 -10.647 1.00 84.38 81 ASN A O 1
ATOM 643 N N . ASP A 1 82 ? 1.070 10.048 -12.246 1.00 79.81 82 ASP A N 1
ATOM 644 C CA . ASP A 1 82 ? 2.003 9.593 -13.282 1.00 79.81 82 ASP A CA 1
ATOM 645 C C . ASP A 1 82 ? 3.408 10.216 -13.169 1.00 79.81 82 ASP A C 1
ATOM 647 O O . ASP A 1 82 ? 4.335 9.818 -13.885 1.00 79.81 82 ASP A O 1
ATOM 651 N N . SER A 1 83 ? 3.585 11.157 -12.238 1.00 82.38 83 SER A N 1
ATOM 652 C CA . SER A 1 83 ? 4.848 11.835 -11.955 1.00 82.38 83 SER A CA 1
ATOM 653 C C . SER A 1 83 ? 5.138 11.932 -10.455 1.00 82.38 83 SER A C 1
ATOM 655 O O . SER A 1 83 ? 4.235 11.986 -9.618 1.00 82.38 83 SER A O 1
ATOM 657 N N . GLU A 1 84 ? 6.425 12.015 -10.110 1.00 82.88 84 GLU A N 1
ATOM 658 C CA . GLU A 1 84 ? 6.879 12.223 -8.727 1.00 82.88 84 GLU A CA 1
ATOM 659 C C . GLU A 1 84 ? 6.299 13.508 -8.122 1.00 82.88 84 GLU A C 1
ATOM 661 O O . GLU A 1 84 ? 5.909 13.516 -6.958 1.00 82.88 84 GLU A O 1
ATOM 666 N N . GLN A 1 85 ? 6.172 14.567 -8.929 1.00 86.19 85 GLN A N 1
ATOM 667 C CA . GLN A 1 85 ? 5.546 15.813 -8.499 1.00 86.19 85 GLN A CA 1
ATOM 668 C C . GLN A 1 85 ? 4.074 15.602 -8.130 1.00 86.19 85 GLN A C 1
ATOM 670 O O . GLN A 1 85 ? 3.682 15.962 -7.024 1.00 86.19 85 GLN A O 1
ATOM 675 N N . SER A 1 86 ? 3.278 14.982 -9.010 1.00 84.62 86 SER A N 1
ATOM 676 C CA . SER A 1 86 ? 1.862 14.707 -8.721 1.00 84.62 86 SER A CA 1
ATOM 677 C C . SER A 1 86 ? 1.693 13.834 -7.475 1.00 84.62 86 SER A C 1
ATOM 679 O O . SER A 1 86 ? 0.867 14.123 -6.615 1.00 84.62 86 SER A O 1
ATOM 681 N N . LEU A 1 87 ? 2.564 12.835 -7.299 1.00 83.38 87 LEU A N 1
ATOM 682 C CA . LEU A 1 87 ? 2.552 11.981 -6.117 1.00 83.38 87 LEU A CA 1
ATOM 683 C C . LEU A 1 87 ? 2.879 12.776 -4.846 1.00 83.38 87 LEU A C 1
ATOM 685 O O . LEU A 1 87 ? 2.246 12.576 -3.813 1.00 83.38 87 LEU A O 1
ATOM 689 N N . HIS A 1 88 ? 3.853 13.684 -4.907 1.00 84.62 88 HIS A N 1
ATOM 690 C CA . HIS A 1 88 ? 4.204 14.538 -3.776 1.00 84.62 88 HIS A CA 1
ATOM 691 C C . HIS A 1 88 ? 3.065 15.492 -3.399 1.00 84.62 88 HIS A C 1
ATOM 693 O O . HIS A 1 88 ? 2.788 15.680 -2.213 1.00 84.62 88 HIS A O 1
ATOM 699 N N . GLU A 1 89 ? 2.381 16.057 -4.395 1.00 85.44 89 GLU A N 1
ATOM 700 C CA . GLU A 1 89 ? 1.192 16.886 -4.191 1.00 85.44 89 GLU A CA 1
ATOM 701 C C . GLU A 1 89 ? 0.066 16.079 -3.533 1.00 85.44 89 GLU A C 1
ATOM 703 O O . GLU A 1 89 ? -0.540 16.571 -2.586 1.00 85.44 89 GLU A O 1
ATOM 708 N N . TRP A 1 90 ? -0.157 14.829 -3.956 1.00 83.38 90 TRP A N 1
ATOM 709 C CA . TRP A 1 90 ? -1.147 13.922 -3.364 1.00 83.38 90 TRP A CA 1
ATOM 710 C C . TRP A 1 90 ? -0.834 13.559 -1.904 1.00 83.38 90 TRP A C 1
ATOM 712 O O . TRP A 1 90 ? -1.728 13.581 -1.066 1.00 83.38 90 TRP A O 1
ATOM 722 N N . ILE A 1 91 ? 0.433 13.268 -1.576 1.00 80.50 91 ILE A N 1
ATOM 723 C CA . ILE A 1 91 ? 0.863 12.938 -0.201 1.00 80.50 91 ILE A CA 1
ATOM 724 C C . ILE A 1 91 ? 0.709 14.136 0.749 1.00 80.50 91 ILE A C 1
ATOM 726 O O . ILE A 1 91 ? 0.537 13.947 1.951 1.00 80.50 91 ILE 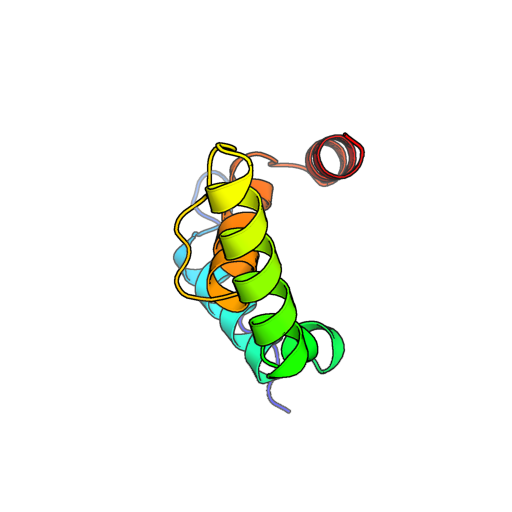A O 1
ATOM 730 N N . SER A 1 92 ? 0.825 15.359 0.227 1.00 82.81 92 SER A N 1
ATOM 731 C CA . SER A 1 92 ? 0.854 16.586 1.032 1.00 82.81 92 SER A CA 1
ATOM 732 C C . SER A 1 92 ? -0.530 17.189 1.314 1.00 82.81 92 SER A C 1
ATOM 734 O O . SER A 1 92 ? -0.590 18.269 1.906 1.00 82.81 92 SER A O 1
ATOM 736 N N . GLN A 1 93 ? -1.616 16.541 0.873 1.00 63.69 93 GLN A N 1
ATOM 737 C CA . GLN A 1 93 ? -2.998 16.934 1.189 1.00 63.69 93 GLN A CA 1
ATOM 738 C C . GLN A 1 93 ? -3.431 16.437 2.569 1.00 63.69 93 GLN A C 1
ATOM 740 O O . GLN A 1 93 ? -4.186 17.187 3.229 1.00 63.69 93 GLN A O 1
#

Radius of gyration: 15.46 Å; chains: 1; bounding box: 42×29×41 Å

pLDDT: mean 87.07, std 6.33, range [48.16, 93.88]